Protein AF-A0A3B8MFS2-F1 (afdb_monomer)

Foldseek 3Di:
DVVVVVVVVVVVVVVVVVVDDPPDPDDDDPVNVVCCCVPPPVVCVVVDPVLDQDPDADDPPDPCNVVRDDDPDDPD

Mean predicted aligned error: 9.99 Å

Sequence (76 aa):
MTADVVERLGARANALMADYSPKRERPLTFGDVEQIWADEIQPKLKDFASLQQGDEAPPEYSQWRTNWEIPASFPG

Structure (mmCIF, N/CA/C/O backbone):
data_AF-A0A3B8MFS2-F1
#
_entry.id   AF-A0A3B8MFS2-F1
#
loop_
_atom_site.group_PDB
_atom_site.id
_atom_site.type_symbol
_atom_site.label_atom_id
_atom_site.label_alt_id
_atom_site.label_comp_id
_atom_site.label_asym_id
_atom_site.label_entity_id
_atom_site.label_seq_id
_atom_site.pdbx_PDB_ins_code
_atom_site.Cartn_x
_atom_site.Cartn_y
_atom_site.Cartn_z
_atom_site.occupancy
_atom_site.B_iso_or_equiv
_atom_site.auth_seq_id
_atom_site.auth_comp_id
_atom_site.auth_asym_id
_atom_site.auth_atom_id
_atom_site.pdbx_PDB_model_num
ATOM 1 N N . MET A 1 1 ? 5.118 -11.475 -29.058 1.00 62.72 1 MET A N 1
ATOM 2 C CA . MET A 1 1 ? 5.686 -10.449 -28.162 1.00 62.72 1 MET A CA 1
ATOM 3 C C . MET A 1 1 ? 4.590 -9.639 -27.483 1.00 62.72 1 MET A C 1
ATOM 5 O O . MET A 1 1 ? 4.683 -9.423 -26.288 1.00 62.72 1 MET A O 1
ATOM 9 N N . THR A 1 2 ? 3.543 -9.195 -28.189 1.00 76.81 2 THR A N 1
ATOM 10 C CA . THR A 1 2 ? 2.359 -8.587 -27.547 1.00 76.81 2 THR A CA 1
ATOM 11 C C . THR A 1 2 ? 1.269 -9.611 -27.219 1.00 76.81 2 THR A C 1
ATOM 13 O O . THR A 1 2 ? 0.710 -9.574 -26.128 1.00 76.81 2 THR A O 1
ATOM 16 N N . ALA A 1 3 ? 0.994 -10.555 -28.124 1.00 79.62 3 ALA A N 1
ATOM 17 C CA . ALA A 1 3 ? -0.054 -11.565 -27.937 1.00 79.62 3 ALA A CA 1
ATOM 18 C C . ALA A 1 3 ? 0.212 -12.527 -26.758 1.00 79.62 3 ALA A C 1
ATOM 20 O O . ALA A 1 3 ? -0.685 -12.789 -25.966 1.00 79.62 3 ALA A O 1
ATOM 21 N N . ASP A 1 4 ? 1.455 -12.975 -26.587 1.00 83.88 4 ASP A N 1
ATOM 22 C CA . ASP A 1 4 ? 1.911 -13.834 -25.482 1.00 83.88 4 ASP A CA 1
ATOM 23 C C . ASP A 1 4 ? 1.878 -13.120 -24.122 1.00 83.88 4 ASP A C 1
ATOM 25 O O . ASP A 1 4 ? 1.583 -13.733 -23.097 1.00 83.88 4 ASP A O 1
ATOM 29 N N . VAL A 1 5 ? 2.144 -11.810 -24.090 1.00 87.81 5 VAL A N 1
ATOM 30 C CA . VAL A 1 5 ? 2.025 -11.009 -22.861 1.00 87.81 5 VAL A CA 1
ATOM 31 C C . VAL A 1 5 ? 0.563 -10.880 -22.442 1.00 87.81 5 VAL A C 1
ATOM 33 O O . VAL A 1 5 ? 0.257 -11.053 -21.262 1.00 87.81 5 VAL A O 1
ATOM 36 N N . VAL A 1 6 ? -0.337 -10.617 -23.393 1.00 89.44 6 VAL A N 1
ATOM 37 C CA . VAL A 1 6 ? -1.783 -10.541 -23.133 1.00 89.44 6 VAL A CA 1
ATOM 38 C C . VAL A 1 6 ? -2.311 -11.883 -22.630 1.00 89.44 6 VAL A C 1
ATOM 40 O O . VAL A 1 6 ? -3.017 -11.921 -21.625 1.00 89.44 6 VAL A O 1
ATOM 43 N N . GLU A 1 7 ? -1.915 -12.984 -23.269 1.00 92.06 7 GLU A N 1
ATOM 44 C CA . GLU A 1 7 ? -2.302 -14.335 -22.860 1.00 92.06 7 GLU A CA 1
ATOM 45 C C . GLU A 1 7 ? -1.816 -14.662 -21.441 1.00 92.06 7 GLU A C 1
ATOM 47 O O . GLU A 1 7 ? -2.597 -15.108 -20.598 1.00 92.06 7 GLU A O 1
ATOM 52 N N . ARG A 1 8 ? -0.553 -14.351 -21.126 1.00 91.12 8 ARG A N 1
ATOM 53 C CA . ARG A 1 8 ? 0.020 -14.572 -19.791 1.00 91.12 8 ARG A CA 1
ATOM 54 C C . ARG A 1 8 ? -0.677 -13.747 -18.709 1.00 91.12 8 ARG A C 1
ATOM 56 O O . ARG A 1 8 ? -0.921 -14.255 -17.614 1.00 91.12 8 ARG A O 1
ATOM 63 N N . LEU A 1 9 ? -0.991 -12.482 -18.993 1.00 91.62 9 LEU A N 1
ATOM 64 C CA . LEU A 1 9 ? -1.717 -11.619 -18.058 1.00 91.62 9 LEU A CA 1
ATOM 65 C C . LEU A 1 9 ? -3.151 -12.111 -17.844 1.00 91.62 9 LEU A C 1
ATOM 67 O O . LEU A 1 9 ? -3.599 -12.170 -16.701 1.00 91.62 9 LEU A O 1
ATOM 71 N N . GLY A 1 10 ? -3.835 -12.532 -18.910 1.00 91.00 10 GLY A N 1
ATOM 72 C CA . GLY A 1 10 ? -5.174 -13.114 -18.828 1.00 91.00 10 GLY A CA 1
ATOM 73 C C . GLY A 1 10 ? -5.202 -14.399 -17.999 1.00 91.00 10 GLY A C 1
ATOM 74 O O . GLY A 1 10 ? -6.023 -14.536 -17.094 1.00 91.00 10 GLY A O 1
ATOM 75 N N . ALA A 1 11 ? -4.253 -15.310 -18.232 1.00 93.38 11 ALA A N 1
ATOM 76 C CA . ALA A 1 11 ? -4.122 -16.541 -17.454 1.00 93.38 11 ALA A CA 1
ATOM 77 C C . ALA A 1 11 ? -3.865 -16.257 -15.964 1.00 93.38 11 ALA A C 1
ATOM 79 O O . ALA A 1 11 ? -4.484 -16.877 -15.097 1.00 93.38 11 ALA A O 1
ATOM 80 N N . ARG A 1 12 ? -3.000 -15.281 -15.650 1.00 91.44 12 ARG A N 1
ATOM 81 C CA . ARG A 1 12 ? -2.727 -14.879 -14.263 1.00 91.44 12 ARG A CA 1
ATOM 82 C C . ARG A 1 12 ? -3.941 -14.230 -13.601 1.00 91.44 12 ARG A C 1
ATOM 84 O O . ARG A 1 12 ? -4.205 -14.529 -12.441 1.00 91.44 12 ARG A O 1
ATOM 91 N N . ALA A 1 13 ? -4.673 -13.378 -14.315 1.00 89.31 13 ALA A N 1
ATOM 92 C CA . ALA A 1 13 ? -5.899 -12.769 -13.809 1.00 89.31 13 ALA A CA 1
ATOM 93 C C . ALA A 1 13 ? -6.954 -13.835 -13.483 1.00 89.31 13 ALA A C 1
ATOM 95 O O . ALA A 1 13 ? -7.516 -13.822 -12.393 1.00 89.31 13 ALA A O 1
ATOM 96 N N . ASN A 1 14 ? -7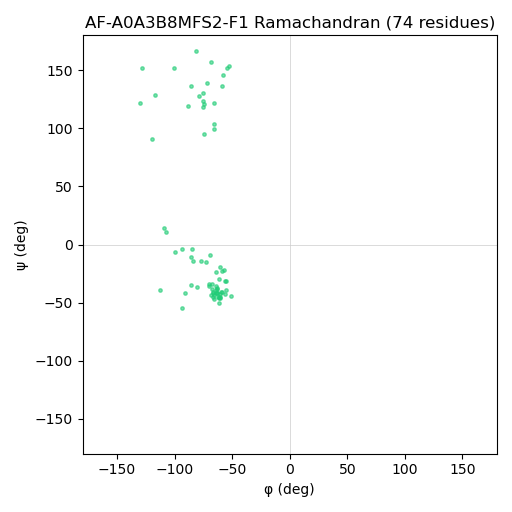.155 -14.809 -14.374 1.00 90.19 14 ASN A N 1
ATOM 97 C CA . ASN A 1 14 ? -8.098 -15.906 -14.149 1.00 90.19 14 ASN A CA 1
ATOM 98 C C . ASN A 1 14 ? -7.702 -16.781 -12.955 1.00 90.19 14 ASN A C 1
ATOM 100 O O . ASN A 1 14 ? -8.565 -17.132 -12.156 1.00 90.19 14 ASN A O 1
ATOM 104 N N . ALA A 1 15 ? -6.412 -17.092 -12.799 1.00 90.62 15 ALA A N 1
ATOM 105 C CA . ALA A 1 15 ? -5.919 -17.830 -11.637 1.00 90.62 15 ALA A CA 1
ATOM 106 C C . ALA A 1 15 ? -6.189 -17.071 -10.325 1.00 90.62 15 ALA A C 1
ATOM 108 O O . ALA A 1 15 ? -6.719 -17.639 -9.379 1.00 90.62 15 ALA A O 1
ATOM 109 N N . LEU A 1 16 ? -5.912 -15.762 -10.297 1.00 88.44 16 LEU A N 1
ATOM 110 C CA . LEU A 1 16 ? -6.188 -14.919 -9.130 1.00 88.44 16 LEU A CA 1
ATOM 111 C C . LEU A 1 16 ? -7.686 -14.834 -8.810 1.00 88.44 16 LEU A C 1
ATOM 113 O O . LEU A 1 16 ? -8.053 -14.832 -7.641 1.00 88.44 16 LEU A O 1
ATOM 117 N N . MET A 1 17 ? -8.544 -14.775 -9.831 1.00 86.12 17 MET A N 1
ATOM 118 C CA . MET A 1 17 ? -9.999 -14.762 -9.654 1.00 86.12 17 MET A CA 1
ATOM 119 C C . MET A 1 17 ? -10.538 -16.107 -9.158 1.00 86.12 17 MET A C 1
ATOM 121 O O . MET A 1 17 ? -11.468 -16.117 -8.360 1.00 86.12 17 MET A O 1
ATOM 125 N N . ALA A 1 18 ? -9.964 -17.228 -9.600 1.00 87.12 18 ALA A N 1
ATOM 126 C CA . ALA A 1 18 ? -10.336 -18.558 -9.120 1.00 87.12 18 ALA A CA 1
ATOM 127 C C . ALA A 1 18 ? -9.948 -18.770 -7.647 1.00 87.12 18 ALA A C 1
ATOM 129 O O . ALA A 1 18 ? -10.721 -19.346 -6.885 1.00 87.12 18 ALA A O 1
ATOM 130 N N . ASP A 1 19 ? -8.787 -18.252 -7.238 1.00 85.19 19 ASP A N 1
ATOM 131 C CA . ASP A 1 19 ? -8.319 -18.299 -5.847 1.00 85.19 19 ASP A CA 1
ATOM 132 C C . ASP A 1 19 ? -9.018 -17.259 -4.951 1.00 85.19 19 ASP A C 1
ATOM 134 O O . ASP A 1 19 ? -8.948 -17.324 -3.717 1.00 85.19 19 ASP A O 1
ATOM 138 N N . TYR A 1 20 ? -9.707 -16.284 -5.550 1.00 80.19 20 TYR A N 1
ATOM 139 C CA . TYR A 1 20 ? -10.438 -15.262 -4.819 1.00 80.19 20 TYR A CA 1
ATOM 140 C C . TYR A 1 20 ? -11.725 -15.839 -4.224 1.00 80.19 20 TYR A C 1
ATOM 142 O O . TYR A 1 20 ? -12.782 -15.874 -4.852 1.00 80.19 20 TYR A O 1
ATOM 150 N N . SER A 1 21 ? -11.652 -16.247 -2.959 1.00 71.69 21 SER A N 1
ATOM 151 C CA . SER A 1 21 ? -12.849 -16.508 -2.164 1.00 71.69 21 SER A CA 1
ATOM 152 C C . SER A 1 21 ? -13.486 -15.175 -1.749 1.00 71.69 21 SER A C 1
ATOM 154 O O . SER A 1 21 ? -12.831 -14.388 -1.047 1.00 71.69 21 SER A O 1
ATOM 156 N N . PRO A 1 22 ? -14.738 -14.880 -2.154 1.00 68.00 22 PRO A N 1
ATOM 157 C CA . PRO A 1 22 ? -15.421 -13.670 -1.728 1.00 68.00 22 PRO A CA 1
ATOM 158 C C . PRO A 1 22 ? -15.667 -13.749 -0.220 1.00 68.00 22 PRO A C 1
ATOM 160 O O . PRO A 1 22 ? -16.606 -14.377 0.254 1.00 68.00 22 PRO A O 1
ATOM 163 N N . LYS A 1 23 ? -14.806 -13.090 0.558 1.00 65.94 23 LYS A N 1
ATOM 164 C CA . LYS A 1 23 ? -14.895 -13.074 2.026 1.00 65.94 23 LYS A CA 1
ATOM 165 C C . LYS A 1 23 ? -16.095 -12.287 2.564 1.00 65.94 23 LYS A C 1
ATOM 167 O O . LYS A 1 23 ? -16.297 -12.268 3.774 1.00 65.94 23 LYS A O 1
ATOM 172 N N . ARG A 1 24 ? -16.831 -11.558 1.719 1.00 67.31 24 ARG A N 1
ATOM 173 C CA . ARG A 1 24 ? -17.840 -10.588 2.165 1.00 67.31 24 ARG A CA 1
ATOM 174 C C . ARG A 1 24 ? -19.163 -10.797 1.445 1.00 67.31 24 ARG A C 1
ATOM 176 O O . ARG A 1 24 ? -19.240 -10.691 0.227 1.00 67.31 24 ARG A O 1
ATOM 183 N N . GLU A 1 25 ? -20.197 -11.046 2.240 1.00 76.94 25 GLU A N 1
ATOM 184 C CA . GLU A 1 25 ? -21.567 -11.316 1.787 1.00 76.94 25 GLU A CA 1
ATOM 185 C C . GLU A 1 25 ? -22.387 -10.036 1.553 1.00 76.94 25 GLU A C 1
ATOM 187 O O . GLU A 1 25 ? -23.469 -10.090 0.972 1.00 76.94 25 GLU A O 1
ATOM 192 N N . ARG A 1 26 ? -21.875 -8.871 1.982 1.00 87.19 26 ARG A N 1
ATOM 193 C CA . ARG A 1 26 ? -22.537 -7.568 1.822 1.00 87.19 26 ARG A CA 1
ATOM 194 C C . ARG A 1 26 ? -21.624 -6.514 1.182 1.00 87.19 26 ARG A C 1
ATOM 196 O O . ARG A 1 26 ? -20.410 -6.559 1.401 1.00 87.19 26 ARG A O 1
ATOM 203 N N . PRO A 1 27 ? -22.195 -5.524 0.470 1.00 87.94 27 PRO A N 1
ATOM 204 C CA . PRO A 1 27 ? -21.466 -4.333 0.048 1.00 87.94 27 PRO A CA 1
ATOM 205 C C . PRO A 1 27 ? -20.868 -3.575 1.241 1.00 87.94 27 PRO A C 1
ATOM 207 O O . PRO A 1 27 ? -21.460 -3.520 2.326 1.00 87.94 27 PRO A O 1
ATOM 210 N N . LEU A 1 28 ? -19.695 -2.982 1.022 1.00 89.50 28 LEU A N 1
ATOM 211 C CA . LEU A 1 28 ? -19.037 -2.116 1.995 1.00 89.50 28 LEU A CA 1
ATOM 212 C C . LEU A 1 28 ? -19.554 -0.687 1.853 1.00 89.50 28 LEU A C 1
ATOM 214 O O . LEU A 1 28 ? -19.695 -0.169 0.745 1.00 89.50 28 LEU A O 1
ATOM 218 N N . THR A 1 29 ? -19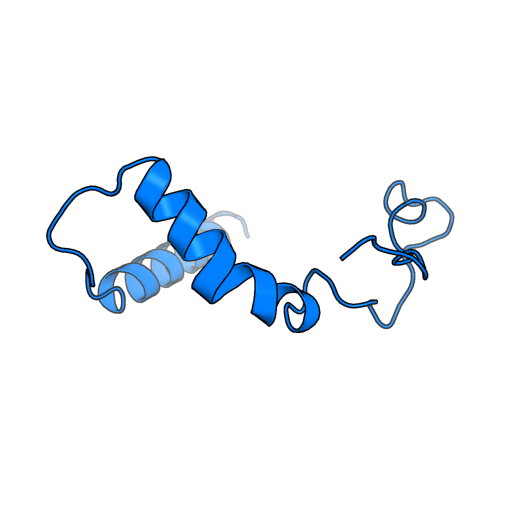.816 -0.051 2.987 1.00 95.06 29 THR A N 1
ATOM 219 C CA . THR A 1 29 ? -20.026 1.394 3.055 1.00 95.06 29 THR A CA 1
ATOM 220 C C . THR A 1 29 ? -18.681 2.114 3.086 1.00 95.06 29 THR A C 1
ATOM 222 O O . THR A 1 29 ? -17.646 1.506 3.356 1.00 95.06 29 THR A O 1
ATOM 225 N N . PHE A 1 30 ? -18.691 3.428 2.867 1.00 95.31 30 PHE A N 1
ATOM 226 C CA . PHE A 1 30 ? -17.494 4.249 3.053 1.00 95.31 30 PHE A CA 1
ATOM 227 C C . PHE A 1 30 ? -16.914 4.108 4.473 1.00 95.31 30 PHE A C 1
ATOM 229 O O . PHE A 1 30 ? -15.715 3.914 4.621 1.00 95.31 30 PHE A O 1
ATOM 236 N N . GLY A 1 31 ? -17.763 4.098 5.508 1.00 96.88 31 GLY A N 1
ATOM 237 C CA . GLY A 1 31 ? -17.315 3.923 6.894 1.00 96.88 31 GLY A CA 1
ATOM 238 C C . GLY A 1 31 ? -16.659 2.566 7.155 1.00 96.88 31 GLY A C 1
ATOM 239 O O . GLY A 1 31 ? -15.653 2.503 7.853 1.00 96.88 31 GLY A O 1
ATOM 240 N N . ASP A 1 32 ? -17.170 1.491 6.541 1.00 94.88 32 ASP A N 1
ATOM 241 C CA . ASP A 1 32 ? -16.522 0.178 6.637 1.00 94.88 32 ASP A CA 1
ATOM 242 C C . ASP A 1 32 ? -15.124 0.200 5.990 1.00 94.88 32 ASP A C 1
ATOM 244 O O . ASP A 1 32 ? -14.195 -0.420 6.501 1.00 94.88 32 ASP A O 1
ATOM 248 N N . VAL A 1 33 ? -14.965 0.905 4.862 1.00 94.44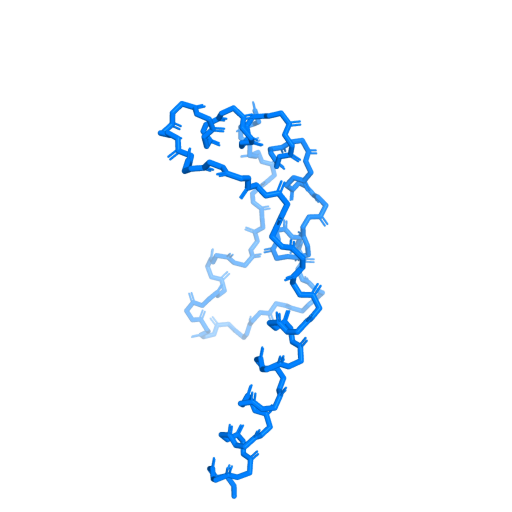 33 VAL A N 1
ATOM 249 C CA . VAL A 1 33 ? -13.672 1.039 4.171 1.00 94.44 33 VAL A CA 1
ATOM 250 C C . VAL A 1 33 ? -12.675 1.820 5.021 1.00 94.44 33 VAL A C 1
ATOM 252 O O . VAL A 1 33 ? -11.550 1.357 5.187 1.00 94.44 33 VAL A O 1
ATOM 255 N N . GLU A 1 34 ? -13.087 2.952 5.591 1.00 97.44 34 GLU A N 1
ATOM 256 C CA . GLU A 1 34 ? -12.244 3.750 6.492 1.00 97.44 34 GLU A CA 1
ATOM 257 C C . GLU A 1 34 ? -11.811 2.937 7.716 1.00 97.44 34 GLU A C 1
ATOM 259 O O . GLU A 1 34 ? -10.644 2.963 8.103 1.00 97.44 34 GLU A O 1
ATOM 264 N N . GLN A 1 35 ? -12.720 2.141 8.284 1.00 96.50 35 GLN A N 1
ATOM 265 C CA . GLN A 1 35 ? -12.390 1.276 9.409 1.00 96.50 35 GLN A CA 1
ATOM 266 C C . GLN A 1 35 ? -11.396 0.172 9.021 1.00 96.50 35 GLN A C 1
ATOM 268 O O . GLN A 1 35 ? -10.423 -0.047 9.732 1.00 96.50 35 GLN A O 1
ATOM 273 N N . ILE A 1 36 ? -11.578 -0.486 7.870 1.00 94.19 36 ILE A N 1
ATOM 274 C CA . ILE A 1 36 ? -10.599 -1.459 7.351 1.00 94.19 36 ILE A CA 1
ATOM 275 C C . ILE A 1 36 ? -9.238 -0.788 7.143 1.00 94.19 36 ILE A C 1
ATOM 277 O O . ILE A 1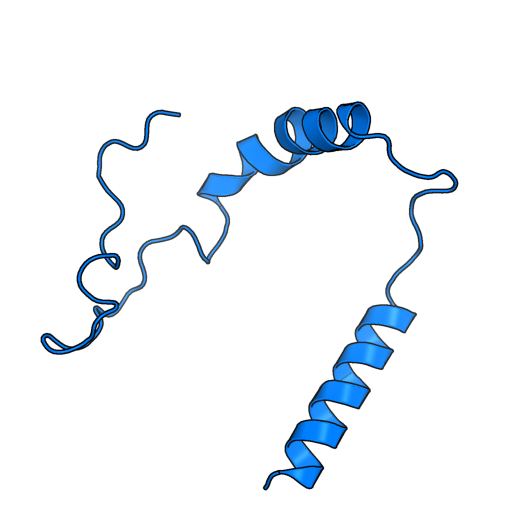 36 ? -8.197 -1.380 7.438 1.00 94.19 36 ILE A O 1
ATOM 281 N N . TRP A 1 37 ? -9.229 0.443 6.631 1.00 94.44 37 TRP A N 1
ATOM 282 C CA . TRP A 1 37 ? -7.996 1.184 6.431 1.00 94.44 37 TRP A CA 1
ATOM 283 C C . TRP A 1 37 ? -7.273 1.431 7.756 1.00 94.44 37 TRP A C 1
ATOM 285 O O . TRP A 1 37 ? -6.099 1.086 7.863 1.00 94.44 37 TRP A O 1
ATOM 295 N N . ALA A 1 38 ? -7.974 1.941 8.768 1.00 95.75 38 ALA A N 1
ATOM 296 C CA . ALA A 1 38 ? -7.408 2.228 10.084 1.00 95.75 38 ALA A CA 1
ATOM 297 C C . ALA A 1 38 ? -6.970 0.961 10.843 1.00 95.75 38 ALA A C 1
ATOM 299 O O . ALA A 1 38 ? -5.869 0.917 11.392 1.00 95.75 38 ALA A O 1
ATOM 300 N N . ASP A 1 39 ? -7.806 -0.079 10.846 1.00 96.25 39 ASP A N 1
ATOM 301 C CA . ASP A 1 39 ? -7.620 -1.253 11.702 1.00 96.25 39 ASP A CA 1
ATOM 302 C C . ASP A 1 39 ? -6.687 -2.299 11.067 1.00 96.25 39 ASP A C 1
ATOM 304 O O . ASP A 1 39 ? -5.930 -2.977 11.767 1.00 96.25 39 ASP A O 1
ATOM 308 N N . GLU A 1 40 ? -6.718 -2.454 9.737 1.00 93.50 40 GLU A N 1
ATOM 309 C CA . GLU A 1 40 ? -6.013 -3.542 9.051 1.00 93.50 40 GLU A CA 1
ATOM 310 C C . GLU A 1 40 ? -4.844 -3.082 8.177 1.00 93.50 40 GLU A C 1
ATOM 312 O O . GLU A 1 40 ? -3.828 -3.787 8.117 1.00 93.50 40 GLU A O 1
ATOM 317 N N . ILE A 1 41 ? -4.988 -1.957 7.464 1.00 91.81 41 ILE A N 1
ATOM 318 C CA . ILE A 1 41 ? -4.026 -1.538 6.433 1.00 91.81 41 ILE A CA 1
ATOM 319 C C . ILE A 1 41 ? -2.975 -0.584 6.992 1.00 91.81 41 ILE A C 1
ATOM 321 O O . ILE A 1 41 ? -1.784 -0.875 6.885 1.00 91.81 41 ILE A O 1
ATOM 325 N N . GLN A 1 42 ? -3.391 0.519 7.617 1.00 92.12 42 GLN A N 1
ATOM 326 C CA . GLN A 1 42 ? -2.508 1.559 8.145 1.00 92.12 42 GLN A CA 1
ATOM 327 C C . GLN A 1 42 ? -1.395 0.995 9.048 1.00 92.12 42 GLN A C 1
ATOM 329 O O . GLN A 1 42 ? -0.234 1.342 8.816 1.00 92.12 42 GLN A O 1
ATOM 334 N N . PRO A 1 43 ? -1.659 0.058 9.986 1.00 93.56 43 PRO A N 1
ATOM 335 C CA . PRO A 1 43 ? -0.611 -0.510 10.838 1.00 93.56 43 PRO A CA 1
ATOM 336 C C . PRO A 1 43 ? 0.457 -1.304 10.069 1.00 93.56 43 PRO A C 1
ATOM 338 O O . PRO A 1 43 ? 1.579 -1.458 10.556 1.00 93.56 43 PRO A O 1
ATOM 341 N N . LYS A 1 44 ? 0.111 -1.810 8.878 1.00 92.44 44 LYS A N 1
ATOM 342 C CA . LYS A 1 44 ? 0.966 -2.642 8.017 1.00 92.44 44 LYS A CA 1
ATOM 343 C C . LYS A 1 44 ? 1.617 -1.860 6.879 1.00 92.44 44 LYS A C 1
ATOM 345 O O . LYS A 1 44 ? 2.449 -2.428 6.181 1.00 92.44 44 LYS A O 1
ATOM 350 N N . LEU A 1 45 ? 1.279 -0.580 6.676 1.00 88.44 45 LEU A N 1
ATOM 351 C CA . LEU A 1 45 ? 1.809 0.214 5.557 1.00 88.44 45 LEU A CA 1
ATOM 352 C C . LEU A 1 45 ? 3.341 0.238 5.529 1.00 88.44 45 LEU A C 1
ATOM 354 O O . LEU A 1 45 ? 3.936 0.107 4.466 1.00 88.44 45 LEU A O 1
ATOM 358 N N . LYS A 1 46 ? 3.986 0.323 6.696 1.00 83.88 46 LYS A N 1
ATOM 359 C CA . LYS A 1 46 ? 5.454 0.275 6.828 1.00 83.88 46 LYS A CA 1
ATOM 360 C C . LYS A 1 46 ? 6.094 -1.015 6.286 1.00 83.88 46 LYS A C 1
ATOM 362 O O . LYS A 1 46 ? 7.273 -1.025 5.947 1.00 83.88 46 LYS A O 1
ATOM 367 N N . ASP A 1 47 ? 5.322 -2.096 6.204 1.00 87.62 47 ASP A N 1
ATOM 368 C CA . ASP A 1 47 ? 5.789 -3.405 5.750 1.00 87.62 47 ASP A CA 1
ATOM 369 C C . ASP A 1 47 ? 5.543 -3.606 4.243 1.00 87.62 47 ASP A C 1
ATOM 371 O O . ASP A 1 47 ? 5.922 -4.632 3.677 1.00 87.62 47 ASP A O 1
ATOM 375 N N . PHE A 1 48 ? 4.895 -2.650 3.566 1.00 86.38 48 PHE A N 1
ATOM 376 C CA . PHE A 1 48 ? 4.605 -2.762 2.141 1.00 86.38 48 PHE A CA 1
ATOM 377 C C . PHE A 1 48 ? 5.877 -2.511 1.339 1.00 86.38 48 PHE A C 1
ATOM 379 O O . PHE A 1 48 ? 6.458 -1.433 1.411 1.00 86.38 48 PHE A O 1
ATOM 386 N N . ALA A 1 49 ? 6.258 -3.471 0.494 1.00 82.31 49 ALA A N 1
ATOM 387 C CA . ALA A 1 49 ? 7.462 -3.379 -0.335 1.00 82.31 49 ALA A CA 1
ATOM 388 C C . ALA A 1 49 ? 7.498 -2.120 -1.224 1.00 82.31 49 ALA A C 1
ATOM 390 O O . ALA A 1 49 ? 8.560 -1.566 -1.474 1.00 82.31 49 ALA A O 1
ATOM 391 N N . SER A 1 50 ? 6.338 -1.629 -1.673 1.00 78.69 50 SER A N 1
ATOM 392 C CA . SER A 1 50 ? 6.234 -0.402 -2.474 1.00 78.69 50 SER A CA 1
ATOM 393 C C . SER A 1 50 ? 6.478 0.888 -1.687 1.00 78.69 50 SER A C 1
ATOM 395 O O . SER A 1 50 ? 6.622 1.942 -2.294 1.00 78.69 50 SER A O 1
ATOM 397 N N . LEU A 1 51 ? 6.449 0.820 -0.355 1.00 80.19 51 LEU A N 1
ATOM 398 C CA . LEU A 1 51 ? 6.694 1.937 0.558 1.00 80.19 51 LEU A CA 1
ATOM 399 C C . LEU A 1 51 ? 8.046 1.802 1.266 1.00 80.19 51 LEU A C 1
ATOM 401 O O . LEU A 1 51 ? 8.307 2.525 2.221 1.00 80.19 51 LEU A O 1
ATOM 405 N N . GLN A 1 52 ? 8.891 0.871 0.820 1.00 82.19 52 GLN A N 1
ATOM 406 C CA . GLN A 1 52 ? 10.252 0.702 1.308 1.00 82.19 52 GLN A CA 1
ATOM 407 C C . GLN A 1 52 ? 11.242 1.341 0.341 1.00 82.19 52 GLN A C 1
ATOM 409 O O . GLN A 1 52 ? 10.987 1.456 -0.860 1.00 82.19 52 GLN A O 1
ATOM 414 N N . GLN A 1 53 ? 12.380 1.770 0.884 1.00 85.62 53 GLN A N 1
ATOM 415 C CA . GLN A 1 53 ? 13.460 2.313 0.079 1.00 85.62 53 GLN A CA 1
ATOM 416 C C . GLN A 1 53 ? 14.003 1.184 -0.798 1.00 85.62 53 GLN A C 1
ATOM 418 O O . GLN A 1 53 ? 14.418 0.149 -0.280 1.00 85.62 53 GLN A O 1
ATOM 423 N N . GLY A 1 54 ? 13.973 1.370 -2.117 1.00 80.88 54 GLY A N 1
ATOM 424 C CA . GLY A 1 54 ? 14.594 0.422 -3.039 1.00 80.88 54 GLY A CA 1
ATOM 425 C C . GLY A 1 54 ? 16.120 0.440 -2.918 1.00 80.88 54 GLY A C 1
ATOM 426 O O . GLY A 1 54 ? 16.696 1.444 -2.503 1.00 80.88 54 GLY A O 1
ATOM 427 N N . ASP A 1 55 ? 16.772 -0.648 -3.326 1.00 81.88 55 ASP A N 1
ATOM 428 C CA . ASP A 1 55 ? 18.232 -0.788 -3.215 1.00 81.88 55 ASP A CA 1
ATOM 429 C C . ASP A 1 55 ? 19.001 0.123 -4.185 1.00 81.88 55 ASP A C 1
ATOM 431 O O . ASP A 1 55 ? 20.084 0.612 -3.866 1.00 81.88 55 ASP A O 1
ATOM 435 N N . GLU A 1 56 ? 18.446 0.364 -5.377 1.00 88.25 56 GLU A N 1
ATOM 436 C CA . GLU A 1 56 ? 19.093 1.148 -6.429 1.00 88.25 56 GLU A CA 1
ATOM 437 C C . GLU A 1 56 ? 18.288 2.408 -6.753 1.00 88.25 56 GLU A C 1
ATOM 439 O O . GLU A 1 56 ? 17.078 2.368 -7.009 1.00 88.25 56 GLU A O 1
ATOM 444 N N . ALA A 1 57 ? 18.982 3.545 -6.748 1.00 87.94 57 ALA A N 1
ATOM 445 C CA . ALA A 1 57 ? 18.399 4.813 -7.142 1.00 87.94 57 ALA A CA 1
ATOM 446 C C . ALA A 1 57 ? 18.168 4.859 -8.661 1.00 87.94 57 ALA A C 1
ATOM 448 O O . ALA A 1 57 ? 19.045 4.460 -9.432 1.00 87.94 57 ALA A O 1
ATOM 449 N N . PRO A 1 58 ? 17.033 5.412 -9.127 1.00 89.38 58 PRO A N 1
ATOM 450 C CA . PRO A 1 58 ? 16.834 5.719 -10.530 1.00 89.38 58 PRO A CA 1
ATOM 451 C C . PRO A 1 58 ? 17.963 6.615 -11.068 1.00 89.38 58 PRO A C 1
ATOM 453 O O . PRO A 1 58 ? 18.512 7.430 -10.317 1.00 89.38 58 PRO A O 1
ATOM 456 N N . PRO A 1 59 ? 18.270 6.536 -12.376 1.00 92.88 59 PRO A N 1
ATOM 457 C CA . PRO A 1 59 ? 19.283 7.379 -13.003 1.00 92.88 59 PRO A CA 1
ATOM 458 C C . PRO A 1 59 ? 19.057 8.871 -12.747 1.00 92.88 59 PRO A C 1
ATOM 460 O O . PRO A 1 59 ? 17.918 9.312 -12.597 1.00 92.88 59 PRO A O 1
ATOM 463 N N . GLU A 1 60 ? 20.127 9.670 -12.777 1.00 91.31 60 GLU A N 1
ATOM 464 C CA . GLU A 1 60 ? 20.069 11.100 -12.428 1.00 91.31 60 GLU A CA 1
ATOM 465 C C . GLU A 1 60 ? 19.061 11.913 -13.247 1.00 91.31 60 GLU A C 1
ATOM 467 O O . GLU A 1 60 ? 18.468 12.861 -12.742 1.00 91.31 60 GLU A O 1
ATOM 472 N N . TYR A 1 61 ? 18.846 11.512 -14.498 1.00 93.12 61 TYR A N 1
ATOM 473 C CA . TYR A 1 61 ? 17.915 12.139 -15.434 1.00 93.12 61 TYR A CA 1
ATOM 474 C C . TYR A 1 61 ? 16.466 11.633 -15.301 1.00 93.12 61 TYR A C 1
ATOM 476 O O . TYR A 1 61 ? 15.588 12.090 -16.031 1.00 93.12 61 TYR A O 1
ATOM 484 N N . SER A 1 62 ? 16.199 10.653 -14.432 1.00 92.56 62 SER A N 1
ATOM 485 C CA . SER A 1 62 ? 14.871 10.064 -14.269 1.00 92.56 62 SER A CA 1
ATOM 486 C C . SER A 1 62 ? 13.944 10.996 -13.497 1.00 92.56 62 SER A C 1
ATOM 488 O O . SER A 1 62 ? 14.251 11.407 -12.379 1.00 92.56 62 SER A O 1
ATOM 490 N N . GLN A 1 63 ? 12.742 11.222 -14.033 1.00 88.94 63 GLN A N 1
ATOM 491 C CA . GLN A 1 63 ? 11.665 11.949 -13.346 1.00 88.94 63 GLN A CA 1
ATOM 492 C C . GLN A 1 63 ? 11.280 11.330 -11.991 1.00 88.94 63 GLN A C 1
ATOM 494 O O . GLN A 1 63 ? 10.720 12.000 -11.130 1.00 88.94 63 GLN A O 1
ATOM 499 N N . TRP A 1 64 ? 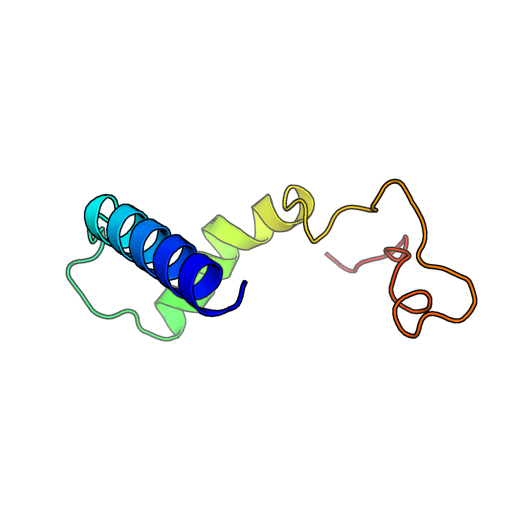11.584 10.045 -11.794 1.00 84.56 64 TRP A N 1
ATOM 500 C CA . TRP A 1 64 ? 11.273 9.319 -10.568 1.00 84.56 64 TRP A CA 1
ATOM 501 C C . TRP A 1 64 ? 12.318 9.516 -9.470 1.00 84.56 64 TRP A C 1
ATOM 503 O O . TRP A 1 64 ? 12.033 9.206 -8.319 1.00 84.56 64 TRP A O 1
ATOM 513 N N . ARG A 1 65 ? 13.503 10.059 -9.788 1.00 87.56 65 ARG A N 1
ATOM 514 C CA . ARG A 1 65 ? 14.576 10.249 -8.802 1.00 87.56 65 ARG A CA 1
ATOM 515 C C . ARG A 1 65 ? 14.189 11.236 -7.702 1.00 87.56 65 ARG A C 1
ATOM 517 O O . ARG A 1 65 ? 14.530 11.014 -6.550 1.00 87.56 65 ARG A O 1
ATOM 524 N N . THR A 1 66 ? 13.421 12.275 -8.035 1.00 85.38 66 THR A N 1
ATOM 525 C CA . THR A 1 66 ? 12.941 13.275 -7.065 1.00 85.38 66 THR A CA 1
ATOM 526 C C . THR A 1 66 ? 12.057 12.675 -5.971 1.00 85.38 66 THR A C 1
ATOM 528 O O . THR A 1 66 ? 12.060 13.178 -4.855 1.00 85.38 66 THR A O 1
ATOM 531 N N . ASN A 1 67 ? 11.331 11.595 -6.273 1.00 84.25 67 ASN A N 1
ATOM 532 C CA . ASN A 1 67 ? 10.416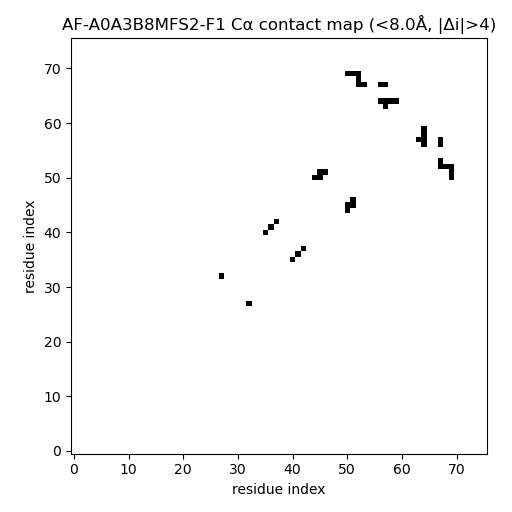 10.935 -5.338 1.00 84.25 67 ASN A CA 1
ATOM 533 C C . ASN A 1 67 ? 10.947 9.572 -4.866 1.00 84.25 67 ASN A C 1
ATOM 535 O O . ASN A 1 67 ? 10.174 8.762 -4.360 1.00 84.25 67 ASN A O 1
ATOM 539 N N . TRP A 1 68 ? 12.231 9.280 -5.098 1.00 85.88 68 TRP A N 1
ATOM 540 C CA . TRP A 1 68 ? 12.808 7.979 -4.764 1.00 85.88 68 TRP A CA 1
ATOM 541 C C . TRP A 1 68 ? 13.170 7.853 -3.284 1.00 85.88 68 TRP A C 1
ATOM 543 O O . TRP A 1 68 ? 13.024 6.773 -2.722 1.00 85.88 68 TRP A O 1
ATOM 553 N N . GLU A 1 69 ? 13.653 8.924 -2.653 1.00 85.81 69 GLU A N 1
ATOM 554 C CA . GLU A 1 69 ? 13.981 8.896 -1.226 1.00 85.81 69 GLU A CA 1
ATOM 555 C C . GLU A 1 69 ? 12.717 9.021 -0.381 1.00 85.81 69 GLU A C 1
ATOM 557 O O . GLU A 1 69 ? 11.936 9.963 -0.537 1.00 85.81 69 GLU A O 1
ATOM 562 N N . ILE A 1 70 ? 12.537 8.090 0.553 1.00 79.62 70 ILE A N 1
ATOM 563 C CA . ILE A 1 70 ? 11.496 8.192 1.571 1.00 79.62 70 ILE A CA 1
ATOM 564 C C . ILE A 1 70 ? 11.937 9.239 2.604 1.00 79.62 70 ILE A C 1
ATOM 566 O O . ILE A 1 70 ? 12.982 9.064 3.239 1.00 79.62 70 ILE A O 1
ATOM 570 N N . PRO A 1 71 ? 11.162 10.318 2.825 1.00 77.50 71 PRO A N 1
ATOM 571 C CA . PRO A 1 71 ? 11.518 11.338 3.804 1.00 77.50 71 PRO A CA 1
ATOM 572 C C . PRO A 1 71 ? 11.659 10.754 5.215 1.00 77.50 71 PRO A C 1
ATOM 574 O O . PRO A 1 71 ? 10.793 10.012 5.677 1.00 77.50 71 PRO A O 1
ATOM 577 N N . ALA A 1 72 ? 12.709 11.157 5.939 1.00 69.62 72 ALA A N 1
ATOM 578 C CA . ALA A 1 72 ? 12.981 10.699 7.308 1.00 69.62 72 ALA A CA 1
ATOM 579 C C . ALA A 1 72 ? 11.864 11.042 8.318 1.00 69.62 72 ALA A C 1
ATOM 581 O O . ALA A 1 72 ? 11.773 10.424 9.377 1.00 69.62 72 ALA A O 1
ATOM 582 N N . SER A 1 73 ? 11.008 12.015 7.997 1.00 60.31 73 SER A N 1
A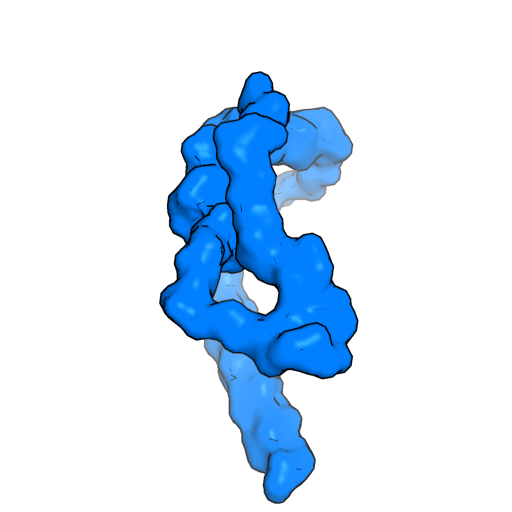TOM 583 C CA . SER A 1 73 ? 9.812 12.352 8.766 1.00 60.31 73 SER A CA 1
ATOM 584 C C . SER A 1 73 ? 8.573 12.175 7.894 1.00 60.31 73 SER A C 1
ATOM 586 O O . SER A 1 73 ? 8.142 13.106 7.210 1.00 60.31 73 SER A O 1
ATOM 588 N N . PHE A 1 74 ? 7.989 10.983 7.931 1.00 52.16 74 PHE A N 1
ATOM 589 C CA . PHE A 1 74 ? 6.591 10.808 7.559 1.00 52.16 74 PHE A CA 1
ATOM 590 C C . P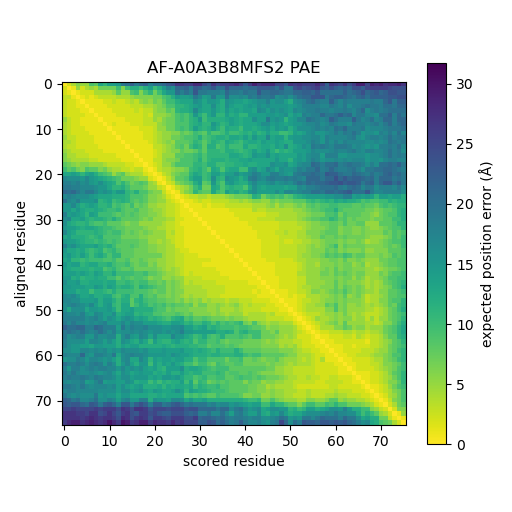HE A 1 74 ? 5.771 11.028 8.838 1.00 52.16 74 PHE A C 1
ATOM 592 O O . PHE A 1 74 ? 6.025 10.325 9.819 1.00 52.16 74 PHE A O 1
ATOM 599 N N . PRO A 1 75 ? 4.863 12.018 8.904 1.00 50.53 75 PRO A N 1
ATOM 600 C CA . PRO A 1 75 ? 3.977 12.158 10.052 1.00 50.53 75 PRO A CA 1
ATOM 601 C C . PRO A 1 75 ? 3.055 10.934 10.068 1.00 50.53 75 PRO A C 1
ATOM 603 O O . PRO A 1 75 ? 2.183 10.798 9.211 1.00 50.53 75 PRO A O 1
ATOM 606 N N . GLY A 1 76 ? 3.348 10.002 10.975 1.00 46.91 76 GLY A N 1
ATOM 607 C CA . GLY A 1 76 ? 2.489 8.865 11.297 1.00 46.91 76 GL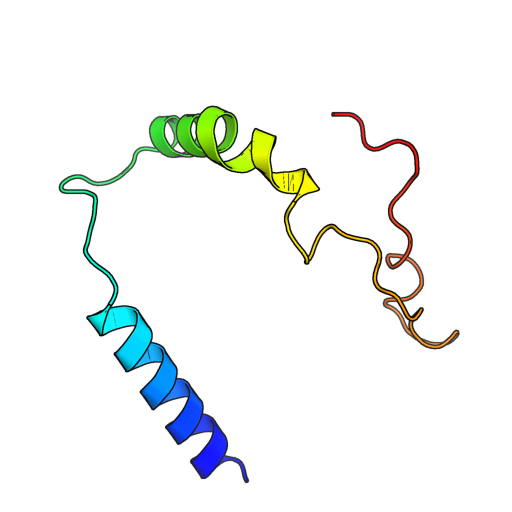Y A CA 1
ATOM 608 C C . GLY A 1 76 ? 1.339 9.276 12.198 1.00 46.91 76 GLY A C 1
ATOM 609 O O . GLY A 1 76 ? 1.545 10.202 13.017 1.00 46.91 76 GLY A O 1
#

pLDDT: mean 84.86, std 10.8, range [46.91, 97.44]

Radius of gyration: 18.63 Å; Cα contacts (8 Å, |Δi|>4): 21; chains: 1; bounding box: 43×32×40 Å

Secondary structure (DSSP, 8-state):
--HHHHHHHHHHHHHHHHH-----SSPPPHHHHHHHIIIIIGGGGGG-GGGSPPSSPPPTT-TTGGGTSPPS----

Solvent-accessible surface area (backbone atoms only — not comparable to full-atom values): 5027 Å² total; per-residue (Å²): 118,66,68,60,51,52,51,51,51,51,53,50,50,51,52,53,55,72,70,53,70,82,89,63,98,62,88,80,52,72,69,55,50,53,48,46,38,60,75,63,42,58,83,45,48,82,74,36,76,90,69,46,77,68,96,69,80,61,56,92,86,39,88,59,40,84,71,53,71,75,68,96,75,67,91,124